Protein AF-A0A7V9N843-F1 (afdb_monomer)

Solvent-accessible surface area (backbone atoms only — not comparable to full-atom values): 6834 Å² total; per-residue (Å²): 133,57,74,66,58,57,50,50,60,38,55,75,67,26,49,68,40,43,59,34,60,61,31,27,76,45,38,25,27,78,82,33,92,84,56,46,19,54,46,40,37,64,69,65,62,48,60,72,52,30,65,67,58,14,47,52,48,18,52,52,48,34,53,46,49,53,54,27,57,78,66,69,56,58,46,75,54,73,76,49,101,78,32,34,36,31,40,42,73,41,72,54,94,88,44,44,27,26,24,36,29,37,40,37,88,58,34,32,34,58,76,36,85,68,78,45,67,68,62,97,68,80,76,130

Nearest PDB structures (foldseek):
  8tnp-assembly1_A  TM=6.721E-01  e=7.353E+00  Homo sapiens
  8u15-assembly2_E  TM=6.060E-01  e=6.495E+00  Homo sapiens
  6ue5-assembly1_B  TM=6.669E-01  e=8.323E+00  Homo sapiens

Radius of gyration: 14.72 Å; Cα contacts (8 Å, |Δi|>4): 210; chains: 1; bounding box: 40×25×43 Å

Sequence (124 aa):
MDDLDTFSEALERARVIADPRKFREYVLVPGHSTGKDRIFLGTLGFRPASAADAWELARLYEAQARERIASEDVQFARPTPFGVLCTIVVTVRGVSLRTAWLLSEDELRLITPFTGFASSTLKG

Structure (mmCIF, N/CA/C/O backbone):
data_AF-A0A7V9N843-F1
#
_entry.id   AF-A0A7V9N843-F1
#
loop_
_atom_site.group_PDB
_atom_site.id
_atom_site.type_symbol
_atom_site.label_atom_id
_atom_site.label_alt_id
_atom_site.label_comp_id
_atom_site.label_asym_id
_atom_site.label_entity_id
_atom_site.label_seq_id
_atom_site.pdbx_PDB_ins_code
_atom_site.Cartn_x
_atom_site.Cartn_y
_atom_site.Cartn_z
_atom_site.occupancy
_atom_site.B_iso_or_equiv
_atom_site.auth_seq_id
_atom_site.auth_comp_id
_atom_site.auth_asym_id
_atom_site.auth_atom_id
_atom_site.pdbx_PDB_model_num
ATOM 1 N N . MET A 1 1 ? 14.403 -0.727 -27.072 1.00 55.62 1 MET A N 1
ATOM 2 C CA . MET A 1 1 ? 13.678 -1.398 -25.983 1.00 55.62 1 MET A CA 1
ATOM 3 C C . MET A 1 1 ? 13.580 -0.344 -24.916 1.00 55.62 1 MET A C 1
ATOM 5 O O . MET A 1 1 ? 14.626 0.071 -24.429 1.00 55.62 1 MET A O 1
ATOM 9 N N . ASP A 1 2 ? 12.394 0.232 -24.750 1.00 71.12 2 ASP A N 1
ATOM 10 C CA . ASP A 1 2 ? 12.216 1.356 -23.837 1.00 71.12 2 ASP A CA 1
ATOM 11 C C . ASP A 1 2 ? 12.371 0.867 -22.394 1.00 71.12 2 ASP A C 1
ATOM 13 O O . ASP A 1 2 ? 12.021 -0.270 -22.065 1.00 71.12 2 ASP A O 1
ATOM 17 N N . ASP A 1 3 ? 12.895 1.730 -21.521 1.00 74.75 3 ASP A N 1
ATOM 18 C CA . ASP A 1 3 ? 13.072 1.419 -20.097 1.00 74.75 3 ASP A CA 1
ATOM 19 C C . ASP A 1 3 ? 11.747 0.947 -19.457 1.00 74.75 3 ASP A C 1
ATOM 21 O O . ASP A 1 3 ? 11.747 0.104 -18.563 1.00 74.75 3 ASP A O 1
ATOM 25 N N . LEU A 1 4 ? 10.604 1.432 -19.963 1.00 74.75 4 LEU A N 1
ATOM 26 C CA . LEU A 1 4 ? 9.260 1.057 -19.511 1.00 74.75 4 LEU A CA 1
ATOM 27 C C . LEU A 1 4 ? 8.879 -0.396 -19.829 1.00 74.75 4 LEU A C 1
ATOM 29 O O . LEU A 1 4 ? 8.280 -1.053 -18.975 1.00 74.75 4 LEU A O 1
ATOM 33 N N . ASP A 1 5 ? 9.249 -0.914 -21.003 1.00 80.44 5 ASP A N 1
ATOM 34 C CA . ASP A 1 5 ? 8.976 -2.311 -21.371 1.00 80.44 5 ASP A CA 1
ATOM 35 C C . ASP A 1 5 ? 9.754 -3.250 -20.442 1.00 80.44 5 ASP A C 1
ATOM 37 O O . ASP A 1 5 ? 9.211 -4.209 -19.896 1.00 80.44 5 ASP A O 1
ATOM 41 N N . THR A 1 6 ? 11.015 -2.898 -20.169 1.00 84.25 6 THR A N 1
ATOM 42 C CA . THR A 1 6 ? 11.896 -3.667 -19.277 1.00 84.25 6 THR A CA 1
ATOM 43 C C . THR A 1 6 ? 11.339 -3.732 -17.852 1.00 84.25 6 THR A C 1
ATOM 45 O O . THR A 1 6 ? 11.366 -4.787 -17.215 1.00 84.25 6 THR A O 1
ATOM 48 N N . PHE A 1 7 ? 10.810 -2.620 -17.328 1.00 85.75 7 PHE A N 1
ATOM 49 C CA . PHE A 1 7 ? 10.213 -2.612 -15.989 1.00 85.75 7 PHE A CA 1
ATOM 50 C C . PHE A 1 7 ? 8.880 -3.350 -15.927 1.00 85.75 7 PHE A C 1
ATOM 52 O O . PHE A 1 7 ? 8.597 -3.966 -14.902 1.00 85.75 7 PHE A O 1
ATOM 59 N N . SER A 1 8 ? 8.090 -3.319 -16.998 1.00 85.44 8 SER A N 1
ATOM 60 C CA . SER A 1 8 ? 6.817 -4.041 -17.067 1.00 85.44 8 SER A CA 1
ATOM 61 C C . SER A 1 8 ? 7.046 -5.554 -17.042 1.00 85.44 8 SER A C 1
ATOM 63 O O . SER A 1 8 ? 6.469 -6.242 -16.202 1.00 85.44 8 SER A O 1
ATOM 65 N N . GLU A 1 9 ? 7.992 -6.065 -17.837 1.00 88.00 9 GLU A N 1
ATOM 66 C CA . GLU A 1 9 ? 8.368 -7.487 -17.810 1.00 88.00 9 GLU A CA 1
ATOM 67 C C . GLU A 1 9 ? 8.925 -7.929 -16.445 1.00 88.00 9 GLU A C 1
ATOM 69 O O . GLU A 1 9 ? 8.612 -9.019 -15.954 1.00 88.00 9 GLU A O 1
ATOM 74 N N . ALA A 1 10 ? 9.754 -7.091 -15.812 1.00 90.31 10 ALA A N 1
ATOM 75 C CA . ALA A 1 10 ? 10.272 -7.367 -14.474 1.00 90.31 10 ALA A CA 1
ATOM 76 C C . ALA A 1 10 ? 9.144 -7.390 -13.427 1.00 90.31 10 ALA A C 1
ATOM 78 O O . ALA A 1 10 ? 9.119 -8.262 -12.558 1.00 90.31 10 ALA A O 1
ATOM 79 N N . LEU A 1 11 ? 8.186 -6.466 -13.531 1.00 92.62 11 LEU A N 1
ATOM 80 C CA . LEU A 1 11 ? 7.048 -6.349 -12.626 1.00 92.62 11 LEU A CA 1
ATOM 81 C C . LEU A 1 11 ? 6.120 -7.569 -12.689 1.00 92.62 11 LEU A C 1
ATOM 83 O O . LEU A 1 11 ? 5.689 -8.051 -11.643 1.00 92.62 11 LEU A O 1
ATOM 87 N N . GLU A 1 12 ? 5.846 -8.096 -13.882 1.00 92.19 12 GLU A N 1
ATOM 88 C CA . GLU A 1 12 ? 5.010 -9.292 -14.072 1.00 92.19 12 GLU A CA 1
ATOM 89 C C . GLU A 1 12 ? 5.586 -10.541 -13.394 1.00 92.19 12 GLU A C 1
ATOM 91 O O . GLU A 1 12 ? 4.847 -11.415 -12.935 1.00 92.19 12 GLU A O 1
ATOM 96 N N . ARG A 1 13 ? 6.916 -10.628 -13.316 1.00 93.69 13 ARG A N 1
ATOM 97 C CA . ARG A 1 13 ? 7.629 -11.754 -12.696 1.00 93.69 13 ARG A CA 1
ATOM 98 C C . ARG A 1 13 ? 7.897 -11.539 -11.211 1.00 93.69 13 ARG A C 1
ATOM 100 O O . ARG A 1 13 ? 8.293 -12.483 -10.526 1.00 93.69 13 ARG A O 1
ATOM 107 N N . ALA A 1 14 ? 7.702 -10.319 -10.720 1.00 96.06 14 ALA A N 1
ATOM 108 C CA . ALA A 1 14 ? 8.102 -9.945 -9.382 1.00 96.06 14 ALA A CA 1
ATOM 109 C C . ALA A 1 14 ? 7.245 -10.624 -8.310 1.00 96.06 14 ALA A C 1
ATOM 111 O O . ALA A 1 14 ? 6.010 -10.660 -8.347 1.00 96.06 14 ALA A O 1
ATOM 112 N N . ARG A 1 15 ? 7.906 -11.085 -7.253 1.00 97.81 15 ARG A N 1
ATOM 113 C CA . ARG A 1 15 ? 7.251 -11.482 -6.018 1.00 97.81 15 ARG A CA 1
ATOM 114 C C . ARG A 1 15 ? 6.697 -10.241 -5.321 1.00 97.81 15 ARG A C 1
ATOM 116 O O . ARG A 1 15 ? 7.439 -9.413 -4.797 1.00 97.81 15 ARG A O 1
ATOM 123 N N . VAL A 1 16 ? 5.372 -10.144 -5.266 1.00 98.25 16 VAL A N 1
ATOM 124 C CA . VAL A 1 16 ? 4.661 -9.072 -4.554 1.00 98.25 16 VAL A CA 1
ATOM 125 C C . VAL A 1 16 ? 4.671 -9.336 -3.048 1.00 98.25 16 VAL A C 1
ATOM 127 O O . VAL A 1 16 ? 4.218 -10.398 -2.613 1.00 98.25 16 VAL A O 1
ATOM 130 N N . ILE A 1 17 ? 5.175 -8.374 -2.268 1.00 98.31 17 ILE A N 1
ATOM 131 C CA . ILE A 1 17 ? 5.371 -8.486 -0.815 1.00 98.31 17 ILE A CA 1
ATOM 132 C C . ILE A 1 17 ? 4.825 -7.244 -0.103 1.00 98.31 17 ILE A C 1
ATOM 134 O O . ILE A 1 17 ? 5.352 -6.137 -0.263 1.00 98.31 17 ILE A O 1
ATOM 138 N N . ALA A 1 18 ? 3.839 -7.435 0.773 1.00 98.25 18 ALA A N 1
ATOM 139 C CA . ALA A 1 18 ? 3.404 -6.423 1.731 1.00 98.25 18 ALA A CA 1
ATOM 140 C C . ALA A 1 18 ? 3.684 -6.904 3.161 1.00 98.25 18 ALA A C 1
ATOM 142 O O . ALA A 1 18 ? 2.990 -7.764 3.690 1.00 98.25 18 ALA A O 1
ATOM 143 N N . ASP A 1 19 ? 4.706 -6.347 3.815 1.00 97.62 19 ASP A N 1
ATOM 144 C CA . ASP A 1 19 ? 5.059 -6.739 5.185 1.00 97.62 19 ASP A CA 1
ATOM 145 C C . ASP A 1 19 ? 3.988 -6.256 6.193 1.00 97.62 19 ASP A C 1
ATOM 147 O O . ASP A 1 19 ? 3.784 -5.043 6.312 1.00 97.62 19 ASP A O 1
ATOM 151 N N . PRO A 1 20 ? 3.341 -7.148 6.975 1.00 97.56 20 PRO A N 1
ATOM 152 C CA . PRO A 1 20 ? 2.369 -6.777 8.009 1.00 97.56 20 PRO A CA 1
ATOM 153 C C . PRO A 1 20 ? 2.876 -5.713 8.995 1.00 97.56 20 PRO A C 1
ATOM 155 O O . PRO A 1 20 ? 2.092 -4.904 9.500 1.00 97.56 20 PRO A O 1
ATOM 158 N N . ARG A 1 21 ? 4.189 -5.648 9.252 1.00 96.06 21 ARG A N 1
ATOM 159 C CA . ARG A 1 21 ? 4.793 -4.617 10.112 1.00 96.06 21 ARG A CA 1
ATOM 160 C C . ARG A 1 21 ? 4.547 -3.209 9.579 1.00 96.06 21 ARG A C 1
ATOM 162 O O . ARG A 1 21 ? 4.290 -2.308 10.371 1.00 96.06 21 ARG A O 1
ATOM 169 N N . LYS A 1 22 ? 4.496 -3.023 8.252 1.00 93.38 22 LYS A N 1
ATOM 170 C CA . LY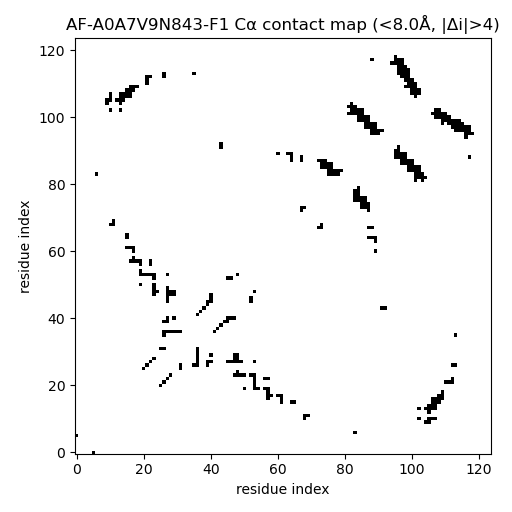S A 1 22 ? 4.135 -1.739 7.624 1.00 93.38 22 LYS A CA 1
ATOM 171 C C . LYS A 1 22 ? 2.731 -1.279 7.992 1.00 93.38 22 LYS A C 1
ATOM 173 O O . LYS A 1 22 ? 2.452 -0.094 7.888 1.00 93.38 22 LYS A O 1
ATOM 178 N N . PHE A 1 23 ? 1.848 -2.173 8.421 1.00 95.56 23 PHE A N 1
ATOM 179 C CA . PHE A 1 23 ? 0.521 -1.794 8.886 1.00 95.56 23 PHE A CA 1
ATOM 180 C C . PHE A 1 23 ? 0.508 -1.606 10.392 1.00 95.56 23 PHE A C 1
ATOM 182 O O . PHE A 1 23 ? 0.165 -0.528 10.874 1.00 95.56 23 PHE A O 1
ATOM 189 N N . ARG A 1 24 ? 0.958 -2.623 11.129 1.00 94.94 24 ARG A N 1
ATOM 190 C CA . ARG A 1 24 ? 0.942 -2.639 12.594 1.00 94.94 24 ARG A CA 1
ATOM 191 C C . ARG A 1 24 ? 1.726 -1.485 13.220 1.00 94.94 24 ARG A C 1
ATOM 193 O O . ARG A 1 24 ? 1.264 -0.910 14.198 1.00 94.94 24 ARG A O 1
ATOM 200 N N . GLU A 1 25 ? 2.893 -1.173 12.664 1.00 91.75 25 GLU A N 1
ATOM 201 C CA . GLU A 1 25 ? 3.864 -0.226 13.232 1.00 91.75 25 GLU A CA 1
ATOM 202 C C . GLU A 1 25 ? 3.812 1.153 12.558 1.00 91.75 25 GLU A C 1
ATOM 204 O O . GLU A 1 25 ? 4.595 2.035 12.896 1.00 91.75 25 GLU A O 1
ATOM 209 N N . TYR A 1 26 ? 2.885 1.362 11.615 1.00 88.50 26 TYR A N 1
ATOM 210 C CA . TYR A 1 26 ? 2.754 2.635 10.904 1.00 88.50 26 TYR A CA 1
ATOM 211 C C . TYR A 1 26 ? 1.303 3.117 10.826 1.00 88.50 26 TYR A C 1
ATOM 213 O O . TYR A 1 26 ? 0.937 4.063 11.518 1.00 88.50 26 TYR A O 1
ATOM 221 N N . VAL A 1 27 ? 0.445 2.477 10.018 1.00 89.44 27 VAL A N 1
ATOM 222 C CA . VAL A 1 27 ? -0.928 2.978 9.807 1.00 89.44 27 VAL A CA 1
ATOM 223 C C . VAL A 1 27 ? -1.918 2.586 10.906 1.00 89.44 27 VAL A C 1
ATOM 225 O O . VAL A 1 27 ? -2.916 3.276 11.085 1.00 89.44 27 VAL A O 1
ATOM 228 N N . LEU A 1 28 ? -1.643 1.521 11.664 1.00 93.44 28 LEU A N 1
ATOM 229 C CA . LEU A 1 28 ? -2.462 1.080 12.800 1.00 93.44 28 LEU A CA 1
ATOM 230 C C . LEU A 1 28 ? -1.943 1.601 14.149 1.00 93.44 28 LEU A C 1
ATOM 232 O O . LEU A 1 28 ? -2.387 1.129 15.196 1.00 93.44 28 LEU A O 1
ATOM 236 N N . VAL A 1 29 ? -1.006 2.553 14.144 1.00 90.62 29 VAL A N 1
ATOM 237 C CA . VAL A 1 29 ? -0.461 3.162 15.363 1.00 90.62 29 VAL A CA 1
ATOM 238 C C . VAL A 1 29 ? -1.320 4.361 15.763 1.00 90.62 29 VAL A C 1
ATOM 240 O O . VAL A 1 29 ? -1.424 5.306 14.980 1.00 90.62 29 VAL A O 1
ATOM 243 N N . PRO A 1 30 ? -1.924 4.371 16.964 1.00 88.19 30 PRO A N 1
ATOM 244 C CA . PRO A 1 30 ? -2.670 5.528 17.452 1.00 88.19 30 PRO A CA 1
ATOM 245 C C . PRO A 1 30 ? -1.798 6.778 17.551 1.00 88.19 30 PRO A C 1
ATOM 247 O O . PRO A 1 30 ? -0.644 6.698 17.968 1.00 88.19 30 PRO A O 1
ATOM 250 N N . GLY A 1 31 ? -2.356 7.940 17.212 1.00 81.75 31 GLY A N 1
ATOM 251 C CA . GLY A 1 31 ? -1.660 9.217 17.347 1.00 81.75 31 GLY A CA 1
ATOM 252 C C . GLY A 1 31 ? -0.483 9.383 16.386 1.00 81.75 31 GLY A C 1
ATOM 253 O O . GLY A 1 31 ? 0.401 10.198 16.649 1.00 81.75 31 GLY A O 1
ATOM 254 N N . HIS A 1 32 ? -0.440 8.618 15.288 1.00 77.38 32 HIS A N 1
ATOM 255 C CA . HIS A 1 32 ? 0.613 8.750 14.285 1.00 77.38 32 HIS A CA 1
ATOM 256 C C . HIS A 1 32 ? 0.696 10.207 13.803 1.00 77.38 32 HIS A C 1
ATOM 258 O O . HIS A 1 32 ? -0.296 10.774 13.345 1.00 77.38 32 HIS A O 1
ATOM 264 N N . SER A 1 33 ? 1.888 10.810 13.857 1.00 73.56 33 SER A N 1
ATOM 265 C CA . SER A 1 33 ? 2.105 12.260 13.677 1.00 73.56 33 SER A CA 1
ATOM 266 C C . SER A 1 33 ? 1.581 12.832 12.355 1.00 73.56 33 SER A C 1
ATOM 268 O O . SER A 1 33 ? 1.277 14.016 12.256 1.00 73.56 33 SER A O 1
ATOM 270 N N . THR A 1 34 ? 1.433 11.987 11.335 1.00 74.75 34 THR A N 1
ATOM 271 C CA . THR A 1 34 ? 0.883 12.358 10.024 1.00 74.75 34 THR A CA 1
ATOM 272 C C . THR A 1 34 ? -0.638 12.155 9.898 1.00 74.75 34 THR A C 1
ATOM 274 O O . THR A 1 34 ? -1.141 12.162 8.779 1.00 74.75 34 THR A O 1
ATOM 277 N N . GLY A 1 35 ? -1.363 11.863 10.986 1.00 76.56 35 GLY A N 1
ATOM 278 C CA . GLY A 1 35 ? -2.828 11.706 11.017 1.00 76.56 35 GLY A CA 1
ATOM 279 C C . GLY A 1 35 ? -3.393 10.479 10.285 1.00 76.56 35 GLY A C 1
ATOM 280 O O . GLY A 1 35 ? -4.590 10.427 10.007 1.00 76.56 35 GLY A O 1
ATOM 281 N N . LYS A 1 36 ? -2.548 9.500 9.929 1.00 78.31 36 LYS A N 1
ATOM 282 C CA . LYS A 1 36 ? -2.957 8.285 9.189 1.00 78.31 36 LYS A CA 1
ATOM 283 C C . LYS A 1 36 ? -3.821 7.346 10.030 1.00 78.31 36 LYS A C 1
ATOM 285 O O . LYS A 1 36 ? -4.645 6.616 9.486 1.00 78.31 36 LYS A O 1
ATOM 290 N N . ASP A 1 37 ? -3.667 7.414 11.342 1.00 80.25 37 ASP A N 1
ATOM 291 C CA . ASP A 1 37 ? -4.488 6.711 12.318 1.00 80.25 37 ASP A CA 1
ATOM 292 C C . ASP A 1 37 ? -5.977 7.071 12.180 1.00 80.25 37 ASP A C 1
ATOM 294 O O . ASP A 1 37 ? -6.831 6.191 12.232 1.00 80.25 37 ASP A O 1
ATOM 298 N N . ARG A 1 38 ? -6.310 8.332 11.873 1.00 86.25 38 ARG A N 1
ATOM 299 C CA . ARG A 1 38 ? -7.697 8.755 11.600 1.00 86.25 38 ARG A CA 1
ATOM 300 C C . ARG A 1 38 ? -8.310 8.044 10.396 1.00 86.25 38 ARG A C 1
ATOM 302 O O . ARG A 1 38 ? -9.516 7.812 10.368 1.00 86.25 38 ARG A O 1
ATOM 309 N N . ILE A 1 39 ? -7.489 7.687 9.413 1.00 89.06 39 ILE A N 1
ATOM 310 C CA . ILE A 1 39 ? -7.945 6.970 8.224 1.00 89.06 39 ILE A CA 1
ATOM 311 C C . ILE A 1 39 ? -8.146 5.503 8.582 1.00 89.06 39 ILE A C 1
ATOM 313 O O . ILE A 1 39 ? -9.263 5.011 8.503 1.00 89.06 39 ILE A O 1
ATOM 317 N N . PHE A 1 40 ? -7.106 4.804 9.031 1.00 93.06 40 PHE A N 1
ATOM 318 C CA . PHE A 1 40 ? -7.189 3.353 9.212 1.00 93.06 40 PHE A CA 1
ATOM 319 C C . PHE A 1 40 ? -7.970 2.944 10.464 1.00 93.06 40 PHE A C 1
ATOM 321 O O . PHE A 1 40 ? -8.782 2.025 10.402 1.00 93.06 40 PHE A O 1
ATOM 328 N N . LEU A 1 41 ? -7.782 3.637 11.586 1.00 92.94 41 LEU A N 1
ATOM 329 C CA . LEU A 1 41 ? -8.501 3.342 12.826 1.00 92.94 41 LEU A CA 1
ATOM 330 C C . LEU A 1 41 ? -9.876 4.016 12.833 1.00 92.94 41 LEU A C 1
ATOM 332 O O . LEU A 1 41 ? -10.878 3.365 13.106 1.00 92.94 41 LEU A O 1
ATOM 336 N N . GLY A 1 42 ? -9.931 5.308 12.499 1.00 87.69 42 GLY A N 1
ATOM 337 C CA . GLY A 1 42 ? -11.163 6.098 12.592 1.00 87.69 42 GLY A CA 1
ATOM 338 C C . GLY A 1 42 ? -12.161 5.854 11.457 1.00 87.69 42 GLY A C 1
ATOM 339 O O . GLY A 1 42 ? -13.337 5.626 11.714 1.00 87.69 42 GLY A O 1
ATOM 340 N N . THR A 1 43 ? -11.704 5.907 10.204 1.00 87.94 43 THR A N 1
ATOM 341 C CA . THR A 1 43 ? -12.588 5.854 9.023 1.00 87.94 43 THR A CA 1
ATOM 342 C C . THR A 1 43 ? -12.803 4.425 8.549 1.00 87.94 43 THR A C 1
ATOM 344 O O . THR A 1 43 ? -13.928 4.002 8.305 1.00 87.94 43 THR A O 1
ATOM 347 N N . LEU A 1 44 ? -11.715 3.668 8.419 1.00 92.88 44 LEU A N 1
ATOM 348 C CA . LEU A 1 44 ? -11.772 2.296 7.946 1.00 92.88 44 LEU A CA 1
ATOM 349 C C . LEU A 1 44 ? -12.177 1.346 9.070 1.00 92.88 44 LEU A C 1
ATOM 351 O O . LEU A 1 44 ? -12.738 0.312 8.754 1.00 92.88 44 LEU A O 1
ATOM 355 N N . GLY A 1 45 ? -11.979 1.678 10.350 1.00 94.12 45 GLY A N 1
ATOM 356 C CA . GLY A 1 45 ? -12.458 0.874 11.483 1.00 94.12 45 GLY A CA 1
ATOM 357 C C . GLY A 1 45 ? -11.581 -0.337 11.813 1.00 94.12 45 GLY A C 1
ATOM 358 O O . GLY A 1 45 ? -12.102 -1.391 12.191 1.00 94.12 45 GLY A O 1
ATOM 359 N N . PHE A 1 46 ? -10.267 -0.239 11.600 1.00 95.94 46 PHE A N 1
ATOM 360 C CA . PHE A 1 46 ? -9.308 -1.241 12.069 1.00 95.94 46 PHE A CA 1
ATOM 361 C C . PHE A 1 46 ? -8.954 -1.038 13.544 1.00 95.94 46 PHE A C 1
ATOM 363 O O . PHE A 1 46 ? -9.111 0.041 14.118 1.00 95.94 46 PHE A O 1
ATOM 370 N N . ARG A 1 47 ? -8.441 -2.097 14.164 1.00 96.06 47 ARG A N 1
ATOM 371 C CA . ARG A 1 47 ? -8.026 -2.109 15.564 1.00 96.06 47 ARG A CA 1
ATOM 372 C C . ARG A 1 47 ? -6.591 -1.584 15.718 1.00 96.06 47 ARG A C 1
ATOM 374 O O . ARG A 1 47 ? -5.705 -2.008 14.968 1.00 96.06 47 ARG A O 1
ATOM 381 N N . PRO A 1 48 ? -6.326 -0.736 16.729 1.00 95.62 48 PRO A N 1
ATOM 382 C CA . PRO A 1 48 ? -4.981 -0.281 17.069 1.00 95.62 48 PRO A CA 1
ATOM 383 C C . PRO A 1 48 ? -3.981 -1.429 17.212 1.00 95.62 48 PRO A C 1
ATOM 385 O O . PRO A 1 48 ? -4.241 -2.383 17.943 1.00 95.62 48 PRO A O 1
ATOM 388 N N . ALA A 1 49 ? -2.838 -1.331 16.529 1.00 93.69 49 ALA A N 1
ATOM 389 C CA . ALA A 1 49 ? -1.716 -2.274 16.589 1.00 93.69 49 ALA A CA 1
ATOM 390 C C . ALA A 1 49 ? -2.092 -3.771 16.445 1.00 93.69 49 ALA A C 1
ATOM 392 O O . ALA A 1 49 ? -1.332 -4.649 16.874 1.00 93.69 49 ALA A O 1
ATOM 393 N N . SER A 1 50 ? -3.242 -4.079 15.832 1.00 97.19 50 SER A N 1
ATOM 394 C CA . SER A 1 50 ? -3.743 -5.446 15.677 1.00 97.19 50 SER A CA 1
ATOM 395 C C . SER A 1 50 ? -2.907 -6.219 14.665 1.00 97.19 50 SER A C 1
ATOM 397 O O . SER A 1 50 ? -2.837 -5.869 13.488 1.00 97.19 50 SER A O 1
ATOM 399 N N . ALA A 1 51 ? -2.297 -7.316 15.117 1.00 97.38 51 ALA A N 1
ATOM 400 C CA . ALA A 1 51 ? -1.557 -8.215 14.237 1.00 97.38 51 ALA A CA 1
ATOM 401 C C . ALA A 1 51 ? -2.475 -8.888 13.204 1.00 97.38 51 ALA A C 1
ATOM 403 O O . ALA A 1 51 ? -2.072 -9.064 12.059 1.00 97.38 51 ALA A O 1
ATOM 404 N N . ALA A 1 52 ? -3.708 -9.235 13.587 1.00 98.06 52 ALA A N 1
ATOM 405 C CA . ALA A 1 52 ? -4.668 -9.855 12.677 1.00 98.06 52 ALA A CA 1
ATOM 406 C C . ALA A 1 52 ? -5.053 -8.900 11.535 1.00 98.06 52 ALA A C 1
ATOM 408 O O . ALA A 1 52 ? -4.975 -9.282 10.372 1.00 98.06 52 ALA A O 1
ATOM 409 N N . ASP A 1 53 ? -5.369 -7.645 11.862 1.00 97.94 53 ASP A N 1
ATOM 410 C CA . ASP A 1 53 ? -5.749 -6.619 10.880 1.00 97.94 53 ASP A CA 1
ATOM 411 C C . ASP A 1 53 ? -4.559 -6.266 9.977 1.00 97.94 53 ASP A C 1
ATOM 413 O O . ASP A 1 53 ? -4.717 -6.043 8.781 1.00 97.94 53 ASP A O 1
ATOM 417 N N . ALA A 1 54 ? -3.343 -6.259 10.530 1.00 98.12 54 ALA A N 1
ATOM 418 C CA . ALA A 1 54 ? -2.124 -6.052 9.758 1.00 98.12 54 ALA A CA 1
ATOM 419 C C . ALA A 1 54 ? -1.881 -7.164 8.725 1.00 98.12 54 ALA A C 1
ATOM 421 O O . ALA A 1 54 ? -1.498 -6.880 7.591 1.00 98.12 54 ALA A O 1
ATOM 422 N N . TRP A 1 55 ? -2.122 -8.424 9.098 1.00 98.44 55 TRP A N 1
ATOM 423 C CA . TRP A 1 55 ? -2.044 -9.556 8.173 1.00 98.44 55 TRP A CA 1
ATOM 424 C C . TRP A 1 55 ? -3.155 -9.532 7.123 1.00 98.44 55 TRP A C 1
ATOM 426 O O . TRP A 1 55 ? -2.900 -9.851 5.962 1.00 98.44 55 TRP A O 1
ATOM 436 N N . GLU A 1 56 ? -4.370 -9.151 7.512 1.00 98.19 56 GLU A N 1
ATOM 437 C CA . GLU A 1 56 ? -5.495 -8.964 6.592 1.00 98.19 56 GLU A CA 1
ATOM 438 C C . GLU A 1 56 ? -5.164 -7.901 5.535 1.00 98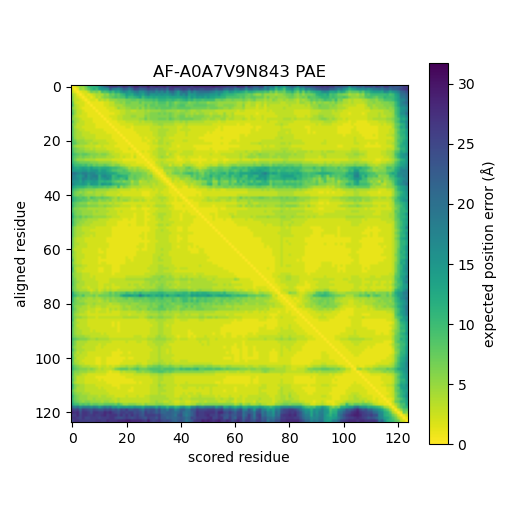.19 56 GLU A C 1
ATOM 440 O O . GLU A 1 5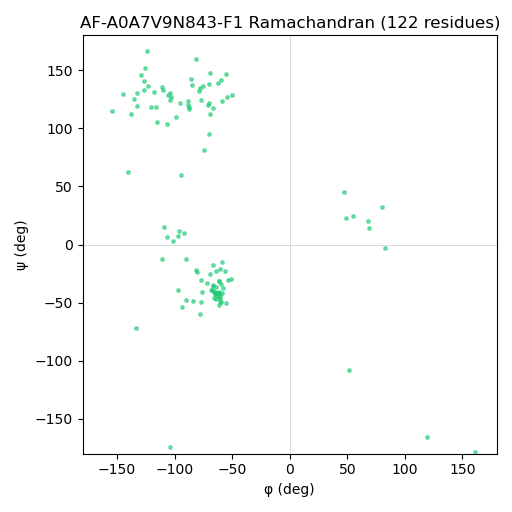6 ? -5.271 -8.166 4.338 1.00 98.19 56 GLU A O 1
ATOM 445 N N . LEU A 1 57 ? -4.675 -6.736 5.970 1.00 98.19 57 LEU A N 1
ATOM 446 C CA . LEU A 1 57 ? -4.261 -5.649 5.087 1.00 98.19 57 LEU A CA 1
ATOM 447 C C . LEU A 1 57 ? -3.116 -6.059 4.161 1.00 98.19 57 LEU A C 1
ATOM 449 O O . LEU A 1 57 ? -3.194 -5.800 2.964 1.00 98.19 57 LEU A O 1
ATOM 453 N N . ALA A 1 58 ? -2.090 -6.737 4.677 1.00 98.56 58 ALA A N 1
ATOM 454 C CA . ALA A 1 58 ? -0.993 -7.242 3.856 1.00 98.56 58 ALA A CA 1
ATOM 455 C C . ALA A 1 58 ? -1.500 -8.136 2.715 1.00 98.56 58 ALA A C 1
ATOM 457 O O . ALA A 1 58 ? -1.199 -7.883 1.550 1.00 98.56 58 ALA A O 1
ATOM 458 N N . ARG A 1 59 ? -2.343 -9.127 3.028 1.00 98.62 59 ARG A N 1
ATOM 459 C CA . ARG A 1 59 ? -2.910 -10.039 2.021 1.00 98.62 59 ARG A CA 1
ATOM 460 C C . ARG A 1 59 ? -3.787 -9.310 1.008 1.00 98.62 59 ARG A C 1
ATOM 462 O O . ARG A 1 59 ? -3.690 -9.594 -0.182 1.00 98.62 59 ARG A O 1
ATOM 469 N N . LEU A 1 60 ? -4.612 -8.368 1.469 1.00 98.50 60 LEU A N 1
ATOM 470 C CA . LEU A 1 60 ? -5.460 -7.545 0.607 1.00 98.50 60 LEU A CA 1
ATOM 471 C C . LEU A 1 60 ? -4.625 -6.723 -0.382 1.00 98.50 60 LEU A C 1
ATOM 473 O O . LEU A 1 60 ? -4.925 -6.700 -1.574 1.00 98.50 60 LEU A O 1
ATOM 477 N N . TYR A 1 61 ? -3.576 -6.067 0.114 1.00 98.56 61 TYR A N 1
ATOM 478 C CA . TYR A 1 61 ? -2.686 -5.240 -0.695 1.00 98.56 61 TYR A CA 1
ATOM 479 C C . TYR A 1 61 ? -1.938 -6.080 -1.725 1.00 98.56 61 TYR A C 1
ATOM 481 O O . TYR A 1 61 ? -1.865 -5.685 -2.882 1.00 98.56 61 TYR A O 1
ATOM 489 N N . GLU A 1 62 ? -1.412 -7.243 -1.336 1.00 98.62 62 GLU A N 1
ATOM 490 C CA . GLU A 1 62 ? -0.738 -8.135 -2.279 1.00 98.62 62 GLU A CA 1
ATOM 491 C C . GLU A 1 62 ? -1.686 -8.684 -3.350 1.00 98.62 62 GLU A C 1
ATOM 493 O O . GLU A 1 62 ? -1.301 -8.760 -4.514 1.00 98.62 62 GLU A O 1
ATOM 498 N N . ALA A 1 63 ? -2.908 -9.079 -2.978 1.00 98.50 63 ALA A N 1
ATOM 499 C CA . ALA A 1 63 ? -3.896 -9.585 -3.928 1.00 98.50 63 ALA A CA 1
ATOM 500 C C . ALA A 1 63 ? -4.249 -8.519 -4.975 1.00 98.50 63 ALA A C 1
ATOM 502 O O . ALA A 1 63 ? -4.089 -8.760 -6.169 1.00 98.50 63 ALA A O 1
ATOM 503 N N . GLN A 1 64 ? -4.613 -7.314 -4.529 1.00 98.50 64 GLN A N 1
ATOM 504 C CA . GLN A 1 64 ? -4.950 -6.225 -5.445 1.00 98.50 64 GLN A CA 1
ATOM 505 C C . GLN A 1 64 ? -3.742 -5.741 -6.249 1.00 98.50 64 GLN A C 1
ATOM 507 O O . GLN A 1 64 ? -3.895 -5.401 -7.413 1.00 98.50 64 GLN A O 1
ATOM 512 N N . ALA A 1 65 ? -2.529 -5.736 -5.687 1.00 98.12 65 ALA A N 1
ATOM 513 C CA . ALA A 1 65 ? -1.336 -5.397 -6.459 1.00 98.12 65 ALA A CA 1
ATOM 514 C C . ALA A 1 65 ? -1.104 -6.387 -7.610 1.00 98.12 65 ALA A C 1
ATOM 516 O O . ALA A 1 65 ? -0.839 -5.947 -8.722 1.00 98.12 65 ALA A O 1
ATOM 517 N N . ARG A 1 66 ? -1.282 -7.698 -7.389 1.00 97.88 66 ARG A N 1
ATOM 518 C CA . ARG A 1 66 ? -1.195 -8.701 -8.468 1.00 97.88 66 ARG A CA 1
ATOM 519 C C . ARG A 1 66 ? -2.253 -8.475 -9.548 1.00 97.88 66 ARG A C 1
ATOM 521 O O . ARG A 1 66 ? -1.926 -8.537 -10.727 1.00 97.88 66 ARG A O 1
ATOM 528 N N . GLU A 1 67 ? -3.490 -8.174 -9.155 1.00 97.50 67 GLU A N 1
ATOM 529 C CA . GLU A 1 67 ? -4.569 -7.847 -10.099 1.00 97.50 67 GLU A CA 1
ATOM 530 C C . GLU A 1 67 ? -4.228 -6.614 -10.946 1.00 97.50 67 GLU A C 1
ATOM 532 O O . GLU A 1 67 ? -4.392 -6.641 -12.162 1.00 97.50 67 GLU A O 1
ATOM 537 N N . ARG A 1 68 ? -3.701 -5.556 -10.318 1.00 96.50 68 ARG A N 1
ATOM 538 C CA . ARG A 1 68 ? -3.325 -4.305 -10.993 1.00 96.50 68 ARG A CA 1
ATOM 539 C C . ARG A 1 68 ? -2.164 -4.486 -11.961 1.00 96.50 68 ARG A C 1
ATOM 541 O O . ARG A 1 68 ? -2.212 -3.928 -13.051 1.00 96.50 68 ARG A O 1
ATOM 548 N N . ILE A 1 69 ? -1.167 -5.286 -11.585 1.00 95.31 69 ILE A N 1
ATOM 549 C CA . ILE A 1 69 ? -0.052 -5.664 -12.465 1.00 95.31 69 ILE A CA 1
ATOM 550 C C . ILE A 1 69 ? -0.584 -6.403 -13.695 1.00 95.31 69 ILE A C 1
ATOM 552 O O . ILE A 1 69 ? -0.275 -6.010 -14.812 1.00 95.31 69 ILE A O 1
ATOM 556 N N . ALA A 1 70 ? -1.442 -7.409 -13.500 1.00 95.12 70 ALA A N 1
ATOM 557 C CA . ALA A 1 70 ? -2.016 -8.188 -14.598 1.00 95.12 70 ALA A CA 1
ATOM 558 C C . ALA A 1 70 ? -2.921 -7.364 -15.535 1.00 95.12 70 ALA A C 1
ATOM 560 O O . ALA A 1 70 ? -3.143 -7.762 -16.674 1.00 95.12 70 ALA A O 1
ATOM 561 N N . SER A 1 71 ? -3.464 -6.241 -15.058 1.00 94.12 71 SER A N 1
ATOM 562 C CA . SER A 1 71 ? -4.254 -5.302 -15.862 1.00 94.12 71 SER A CA 1
ATOM 563 C C . SER A 1 71 ? -3.456 -4.109 -16.396 1.00 94.12 71 SER A C 1
ATOM 565 O O . SER A 1 71 ? -4.076 -3.163 -16.874 1.00 94.12 71 SER A O 1
ATOM 567 N N . GLU A 1 72 ? -2.128 -4.098 -16.234 1.00 92.94 72 GLU A N 1
ATOM 568 C CA . GLU A 1 72 ? -1.251 -2.968 -16.591 1.00 92.94 72 GLU A CA 1
ATOM 569 C C . GLU A 1 72 ? -1.665 -1.626 -15.927 1.00 92.94 72 GLU A C 1
ATOM 571 O O . GLU A 1 72 ? -1.334 -0.538 -16.393 1.00 92.94 72 GLU A O 1
ATOM 576 N N . ASP A 1 73 ? -2.369 -1.680 -14.789 1.00 92.81 73 ASP A N 1
ATOM 577 C CA . ASP A 1 73 ? -2.858 -0.517 -14.028 1.00 92.81 73 ASP A CA 1
ATOM 578 C C . ASP A 1 73 ? -1.864 -0.149 -12.918 1.00 92.81 73 ASP A C 1
ATOM 580 O O . ASP A 1 73 ? -2.153 -0.203 -11.716 1.00 92.81 73 ASP A O 1
ATOM 584 N N . VAL A 1 74 ? -0.636 0.167 -13.336 1.00 93.19 74 VAL A N 1
ATOM 585 C CA . VAL A 1 74 ? 0.474 0.533 -12.452 1.00 93.19 74 VAL A CA 1
ATOM 586 C C . VAL A 1 74 ? 1.152 1.791 -12.973 1.00 93.19 74 VAL A C 1
ATOM 588 O O . VAL A 1 74 ? 1.513 1.899 -14.140 1.00 93.19 74 VAL A O 1
ATOM 591 N N . GLN A 1 75 ? 1.350 2.767 -12.087 1.00 93.19 75 GLN A N 1
ATOM 592 C CA . GLN A 1 75 ? 2.010 4.019 -12.444 1.00 93.19 75 GLN A CA 1
ATOM 593 C C . GLN A 1 75 ? 3.475 3.974 -12.025 1.00 93.19 75 GLN A C 1
ATOM 595 O O . GLN A 1 75 ? 3.787 4.049 -10.833 1.00 93.19 75 GLN A O 1
ATOM 600 N N . PHE A 1 76 ? 4.378 3.891 -12.996 1.00 90.94 76 PHE A N 1
ATOM 601 C CA . PHE A 1 76 ? 5.811 3.989 -12.745 1.00 90.94 76 PHE A CA 1
ATOM 602 C C . PHE A 1 76 ? 6.227 5.439 -12.475 1.00 90.94 76 PHE A C 1
ATOM 604 O O . PHE A 1 76 ? 5.809 6.378 -13.153 1.00 90.94 76 PHE A O 1
ATOM 611 N N . ALA A 1 77 ? 7.068 5.618 -11.464 1.00 87.50 77 ALA A N 1
ATOM 612 C CA . ALA A 1 77 ? 7.776 6.856 -11.187 1.00 87.50 77 ALA A CA 1
ATOM 613 C C . ALA A 1 77 ? 9.246 6.730 -11.624 1.00 87.50 77 ALA A C 1
ATOM 615 O O . ALA A 1 77 ? 9.661 5.743 -12.229 1.00 87.50 77 ALA A O 1
ATOM 616 N N . ARG A 1 78 ? 10.055 7.754 -11.327 1.00 81.06 78 ARG A N 1
ATOM 617 C CA . ARG A 1 78 ? 11.465 7.785 -11.735 1.00 81.06 78 ARG A CA 1
ATOM 618 C C . ARG A 1 78 ? 12.257 6.621 -11.104 1.00 81.06 78 ARG A C 1
ATOM 620 O O . ARG A 1 78 ? 12.101 6.386 -9.902 1.00 81.06 78 ARG A O 1
ATOM 627 N N . PRO A 1 79 ? 13.158 5.965 -11.861 1.00 89.50 79 PRO A N 1
ATOM 628 C CA . PRO A 1 79 ? 14.125 5.031 -11.298 1.00 89.50 79 PRO A CA 1
ATOM 629 C C . PRO A 1 79 ? 14.968 5.669 -10.190 1.00 89.50 79 PRO A C 1
ATOM 631 O O . PRO A 1 79 ? 15.307 6.855 -10.234 1.00 89.50 79 PRO A O 1
ATOM 634 N N . THR A 1 80 ? 15.329 4.861 -9.203 1.00 88.56 80 THR A N 1
ATOM 635 C CA . THR A 1 80 ? 16.194 5.225 -8.078 1.00 88.56 80 THR A CA 1
ATOM 636 C C . THR A 1 80 ? 17.387 4.266 -8.019 1.00 88.56 80 THR A C 1
ATOM 638 O O . THR A 1 80 ? 17.332 3.196 -8.627 1.00 88.56 80 THR A O 1
ATOM 641 N N . PRO A 1 81 ? 18.443 4.570 -7.241 1.00 90.00 81 PRO A N 1
ATOM 642 C CA . PRO A 1 81 ? 19.537 3.622 -7.010 1.00 90.00 81 PRO A CA 1
ATOM 643 C C . PRO A 1 81 ? 19.105 2.286 -6.383 1.00 90.00 81 PRO A C 1
ATOM 645 O O . PRO A 1 81 ? 19.884 1.343 -6.382 1.00 90.00 81 PRO A O 1
ATOM 648 N N 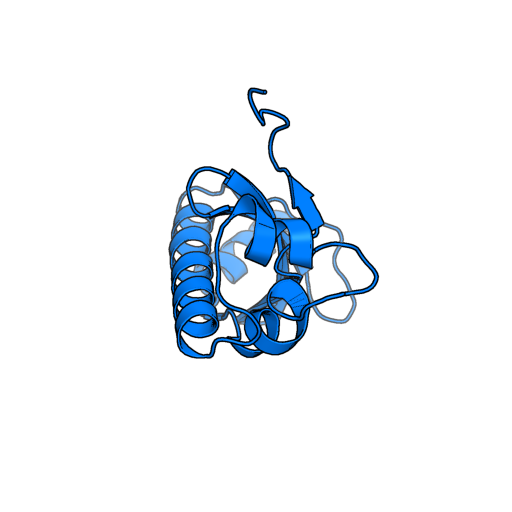. PHE A 1 82 ? 17.887 2.209 -5.836 1.00 89.75 82 PHE A N 1
ATOM 649 C CA . PHE A 1 82 ? 17.351 1.034 -5.148 1.00 89.75 82 PHE A CA 1
ATOM 650 C C . PHE A 1 82 ? 16.287 0.286 -5.966 1.00 89.75 82 PHE A C 1
ATOM 652 O O . PHE A 1 82 ? 15.634 -0.602 -5.429 1.00 89.75 82 PHE A O 1
ATOM 659 N N . GLY A 1 83 ? 16.059 0.676 -7.224 1.00 92.94 83 GLY A N 1
ATOM 660 C CA . GLY A 1 83 ? 14.995 0.136 -8.072 1.00 92.94 83 GLY A CA 1
ATOM 661 C C . GLY A 1 83 ? 13.990 1.197 -8.517 1.00 92.94 83 GLY A C 1
ATOM 662 O O . GLY A 1 83 ? 14.240 2.402 -8.407 1.00 92.94 83 GLY A O 1
ATOM 663 N N . VAL A 1 84 ? 12.841 0.762 -9.028 1.00 94.19 84 VAL A N 1
ATOM 664 C CA . VAL A 1 84 ? 11.816 1.643 -9.605 1.00 94.19 84 VAL A CA 1
ATOM 665 C C . VAL A 1 84 ? 10.631 1.781 -8.666 1.00 94.19 84 VAL A C 1
ATOM 667 O O . VAL A 1 84 ? 10.054 0.802 -8.195 1.00 94.19 84 VAL A O 1
ATOM 670 N N . LEU A 1 85 ? 10.254 3.026 -8.387 1.00 95.12 85 LEU A N 1
ATOM 671 C CA . LEU A 1 85 ? 9.067 3.315 -7.599 1.00 95.12 85 LEU A CA 1
ATOM 672 C C . LEU A 1 85 ? 7.813 3.158 -8.454 1.00 95.12 85 LEU A C 1
ATOM 674 O O . LEU A 1 85 ? 7.743 3.679 -9.563 1.00 95.12 85 LEU A O 1
ATOM 678 N N . CYS A 1 86 ? 6.806 2.493 -7.902 1.00 94.50 86 CYS A N 1
ATOM 679 C CA . CYS A 1 86 ? 5.517 2.271 -8.539 1.00 94.50 86 CYS A CA 1
ATOM 680 C C . CYS A 1 86 ? 4.398 2.741 -7.607 1.00 94.50 86 CYS A C 1
ATOM 682 O O . CYS A 1 86 ? 4.457 2.534 -6.390 1.00 94.50 86 CYS A O 1
ATOM 684 N N . THR A 1 87 ? 3.363 3.357 -8.169 1.00 96.44 87 THR A N 1
ATOM 685 C CA . THR A 1 87 ? 2.117 3.650 -7.459 1.00 96.44 87 THR A CA 1
ATOM 686 C C . THR A 1 87 ? 1.051 2.659 -7.889 1.00 96.44 87 THR A C 1
ATOM 688 O O . THR A 1 87 ? 0.781 2.507 -9.078 1.00 96.44 87 THR A O 1
ATOM 691 N N . ILE A 1 88 ? 0.433 2.016 -6.900 1.00 96.81 88 ILE A N 1
ATOM 692 C CA . ILE A 1 88 ? -0.691 1.096 -7.090 1.00 96.81 88 ILE A CA 1
ATOM 693 C C . ILE A 1 88 ? -1.865 1.606 -6.260 1.00 96.81 88 ILE A C 1
ATOM 695 O O . ILE A 1 88 ? -1.696 2.018 -5.105 1.00 96.81 88 ILE A O 1
ATOM 699 N N . VAL A 1 89 ? -3.060 1.596 -6.845 1.00 97.38 89 VAL A N 1
ATOM 700 C CA . VAL A 1 89 ? -4.294 1.918 -6.126 1.00 97.38 89 VAL A CA 1
ATOM 701 C C . VAL A 1 89 ? -4.860 0.655 -5.490 1.00 97.38 89 VAL A C 1
ATOM 703 O O . VAL A 1 89 ? -5.143 -0.321 -6.182 1.00 97.38 89 VAL A O 1
ATOM 706 N N . VAL A 1 90 ? -5.057 0.700 -4.172 1.00 97.00 90 VAL A N 1
ATOM 707 C CA . VAL A 1 90 ? -5.677 -0.377 -3.390 1.00 97.00 90 VAL A CA 1
ATOM 708 C C . VAL A 1 90 ? -6.959 0.141 -2.752 1.00 97.00 90 VAL A C 1
ATOM 710 O O . VAL A 1 90 ? -6.964 1.197 -2.119 1.00 97.00 90 VAL A O 1
ATOM 713 N N . THR A 1 91 ? -8.049 -0.603 -2.889 1.00 96.62 91 THR A N 1
ATOM 714 C CA . THR A 1 91 ? -9.330 -0.299 -2.254 1.00 96.62 91 THR A CA 1
ATOM 715 C C . THR A 1 91 ? -9.462 -1.059 -0.940 1.00 96.62 91 THR A C 1
ATOM 717 O O . THR A 1 91 ? -9.445 -2.288 -0.908 1.00 96.62 91 THR A O 1
ATOM 720 N N . VAL A 1 92 ? -9.646 -0.330 0.157 1.00 95.88 92 VAL A N 1
ATOM 721 C CA . VAL A 1 92 ? -9.831 -0.887 1.500 1.00 95.88 92 VAL A CA 1
ATOM 722 C C . VAL A 1 92 ? -11.179 -0.428 2.027 1.00 95.88 92 VAL A C 1
ATOM 724 O O . VAL A 1 92 ? -11.409 0.771 2.155 1.00 95.88 92 VAL A O 1
ATOM 727 N N . ARG A 1 93 ? -12.083 -1.376 2.310 1.00 94.62 93 ARG A N 1
ATOM 728 C CA . ARG A 1 93 ? -13.442 -1.094 2.818 1.00 94.62 93 ARG A CA 1
ATOM 729 C C . ARG A 1 93 ? -14.154 0.017 2.017 1.00 94.62 93 ARG A C 1
ATOM 731 O O . ARG A 1 93 ? -14.732 0.936 2.583 1.00 94.62 93 ARG A O 1
ATOM 738 N N . GLY A 1 94 ? -14.066 -0.056 0.685 1.00 91.69 94 GLY A N 1
ATOM 739 C CA . GLY A 1 94 ? -14.692 0.900 -0.240 1.00 91.69 94 GLY A CA 1
ATOM 740 C C . GLY A 1 94 ? -13.913 2.199 -0.486 1.00 91.69 94 GLY A C 1
ATOM 741 O O . GLY A 1 94 ? -14.331 2.998 -1.317 1.00 91.69 94 GLY A O 1
ATOM 742 N N . VAL A 1 95 ? -12.773 2.411 0.178 1.00 92.31 95 VAL A N 1
ATOM 743 C CA . VAL A 1 95 ? -11.949 3.617 0.016 1.00 92.31 95 VAL A CA 1
ATOM 744 C C . VAL A 1 95 ? -10.712 3.312 -0.822 1.00 92.31 95 VAL A C 1
ATOM 746 O O . VAL A 1 95 ? -9.920 2.442 -0.468 1.00 92.31 95 VAL A O 1
ATOM 749 N N . SER A 1 96 ? -10.518 4.050 -1.915 1.00 94.81 96 SER A N 1
ATOM 750 C CA . SER A 1 96 ? -9.374 3.874 -2.819 1.00 94.81 96 SER A CA 1
ATOM 751 C C . SER A 1 96 ? -8.161 4.691 -2.372 1.00 94.81 96 SER A C 1
ATOM 753 O O . SER A 1 96 ? -8.191 5.925 -2.328 1.00 94.81 96 SER A O 1
ATOM 755 N N . LEU A 1 97 ? -7.073 3.993 -2.064 1.00 95.19 97 LEU A N 1
ATOM 756 C CA . LEU A 1 97 ? -5.839 4.525 -1.497 1.00 95.19 97 LEU A CA 1
ATOM 757 C C . LEU A 1 97 ? -4.708 4.443 -2.523 1.00 95.19 97 LEU A C 1
ATOM 759 O O . LEU A 1 97 ? -4.515 3.410 -3.159 1.00 95.19 97 LEU A O 1
ATOM 763 N N . ARG A 1 98 ? -3.921 5.512 -2.650 1.00 96.25 98 ARG A N 1
ATOM 764 C CA . ARG A 1 98 ? -2.626 5.475 -3.336 1.00 96.25 98 ARG A CA 1
ATOM 765 C C . ARG A 1 98 ? -1.592 4.862 -2.403 1.00 96.25 98 ARG A C 1
ATOM 767 O O . ARG A 1 98 ? -1.477 5.252 -1.236 1.00 96.25 98 ARG A O 1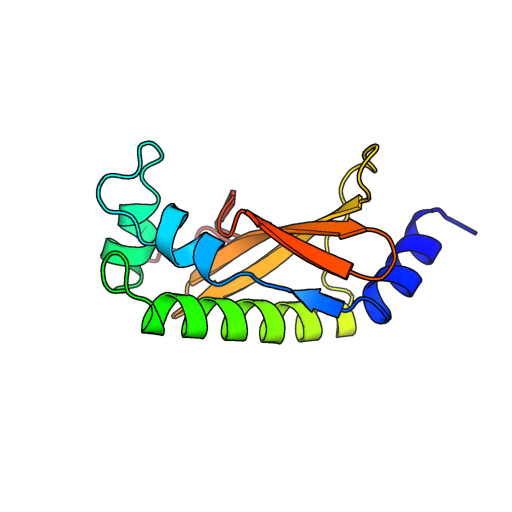
ATOM 774 N N . THR A 1 99 ? -0.838 3.913 -2.936 1.00 96.75 99 THR A N 1
ATOM 775 C CA . THR A 1 99 ? 0.181 3.152 -2.213 1.00 96.75 99 THR A CA 1
ATOM 776 C C . THR A 1 99 ? 1.481 3.195 -3.004 1.00 96.75 99 THR A C 1
ATOM 778 O O . THR A 1 99 ? 1.442 3.250 -4.232 1.00 96.75 99 THR A O 1
ATOM 781 N N . ALA A 1 100 ? 2.622 3.206 -2.317 1.00 95.94 100 ALA A N 1
ATOM 782 C CA . ALA A 1 100 ? 3.927 3.234 -2.971 1.00 95.94 100 ALA A CA 1
ATOM 783 C C . ALA A 1 100 ? 4.650 1.901 -2.784 1.00 95.94 100 ALA A C 1
ATOM 785 O O . ALA A 1 100 ? 4.754 1.396 -1.658 1.00 95.94 100 ALA A O 1
ATOM 786 N N . TRP A 1 101 ? 5.183 1.389 -3.888 1.00 97.69 101 TRP A N 1
ATOM 787 C CA . TRP A 1 101 ? 5.910 0.131 -3.995 1.00 97.69 101 TRP A CA 1
ATOM 788 C C . TRP A 1 101 ? 7.274 0.371 -4.636 1.00 97.69 101 TRP A C 1
ATOM 790 O O . TRP A 1 101 ? 7.441 1.311 -5.411 1.00 97.69 101 TRP A O 1
ATOM 800 N N . LEU A 1 102 ? 8.246 -0.466 -4.297 1.00 97.12 102 LEU A N 1
ATOM 801 C CA . LEU A 1 102 ? 9.570 -0.473 -4.906 1.00 97.12 102 LEU A CA 1
ATOM 802 C C . LEU A 1 102 ? 9.759 -1.805 -5.624 1.00 97.12 102 LEU A C 1
ATOM 804 O O . LEU A 1 102 ? 9.717 -2.851 -4.975 1.00 97.12 102 LEU A O 1
ATOM 808 N N . LEU A 1 103 ? 9.942 -1.744 -6.940 1.00 96.50 103 LEU A N 1
ATOM 809 C CA . LEU A 1 103 ? 10.368 -2.866 -7.763 1.00 96.50 103 LEU A CA 1
ATOM 810 C C . LEU A 1 103 ? 11.896 -2.902 -7.764 1.00 96.50 103 LEU A C 1
ATOM 812 O O . LEU A 1 103 ? 12.533 -1.961 -8.241 1.00 96.50 103 LEU A O 1
ATOM 816 N N . SER A 1 104 ? 12.474 -3.965 -7.223 1.00 93.81 104 SER A N 1
ATOM 817 C CA . SER A 1 104 ? 13.915 -4.213 -7.220 1.00 93.81 104 SER A CA 1
ATOM 818 C C . SER A 1 104 ? 14.153 -5.665 -7.590 1.00 93.81 104 SER A C 1
ATOM 820 O O . SER A 1 104 ? 13.627 -6.543 -6.915 1.00 93.81 104 SER A O 1
ATOM 822 N N . GLU A 1 105 ? 14.965 -5.901 -8.620 1.00 88.31 105 GLU A N 1
ATOM 823 C CA . GLU A 1 105 ? 15.263 -7.243 -9.134 1.00 88.31 105 GLU A CA 1
ATOM 824 C C . GLU A 1 105 ? 13.975 -8.039 -9.414 1.00 88.31 105 GLU A C 1
ATOM 826 O O . GLU A 1 105 ? 13.251 -7.717 -10.354 1.00 88.31 105 GLU A O 1
ATOM 831 N N . ASP A 1 106 ? 13.675 -9.040 -8.591 1.00 91.56 106 ASP A N 1
ATOM 832 C CA . ASP A 1 106 ? 12.526 -9.936 -8.680 1.00 91.56 106 ASP A CA 1
ATOM 833 C C . ASP A 1 106 ? 11.480 -9.694 -7.576 1.00 91.56 106 ASP A C 1
ATOM 835 O O . ASP A 1 106 ? 10.598 -10.525 -7.362 1.00 91.56 106 ASP A O 1
ATOM 839 N N . GLU A 1 107 ? 11.531 -8.566 -6.865 1.00 97.00 107 GLU A N 1
ATOM 840 C CA . GLU A 1 107 ? 10.615 -8.261 -5.766 1.00 97.00 107 GLU A CA 1
ATOM 841 C C . GLU A 1 107 ? 9.926 -6.905 -5.927 1.00 97.00 107 GLU A C 1
ATOM 843 O O . GLU A 1 107 ? 10.558 -5.866 -6.124 1.00 97.00 107 GLU A O 1
ATOM 848 N N . LEU A 1 108 ? 8.605 -6.899 -5.727 1.00 97.88 108 LEU A N 1
ATOM 849 C CA . LEU A 1 108 ? 7.806 -5.687 -5.586 1.00 97.88 108 LEU A CA 1
ATOM 850 C C . LEU A 1 108 ? 7.391 -5.532 -4.122 1.00 97.88 108 LEU A C 1
ATOM 852 O O . LEU A 1 108 ? 6.478 -6.206 -3.636 1.00 97.88 108 LEU A O 1
ATOM 856 N N . ARG A 1 109 ? 8.056 -4.627 -3.403 1.00 98.19 109 A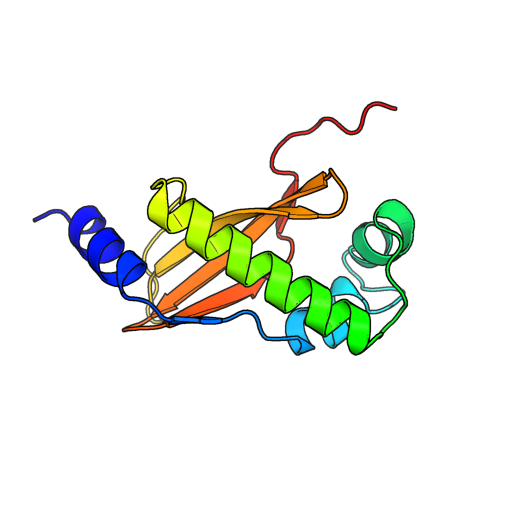RG A N 1
ATOM 857 C CA . ARG A 1 109 ? 7.872 -4.444 -1.957 1.00 98.19 109 ARG A CA 1
ATOM 858 C C . ARG A 1 109 ? 7.049 -3.202 -1.645 1.00 98.19 109 ARG A C 1
ATOM 860 O O . ARG A 1 109 ? 7.378 -2.104 -2.093 1.00 98.19 109 ARG A O 1
ATOM 867 N N . LEU A 1 110 ? 6.026 -3.344 -0.803 1.00 98.00 110 LEU A N 1
ATOM 868 C CA . LEU A 1 110 ? 5.273 -2.204 -0.281 1.00 98.00 110 LEU A CA 1
ATOM 869 C C . LEU A 1 110 ? 6.173 -1.358 0.629 1.00 98.00 110 LEU A C 1
ATOM 871 O O . LEU A 1 110 ? 6.605 -1.804 1.697 1.00 98.00 110 LEU A O 1
ATOM 875 N N . ILE A 1 111 ? 6.411 -0.104 0.248 1.00 95.75 111 ILE A N 1
ATOM 876 C CA . ILE A 1 111 ? 7.222 0.820 1.049 1.00 95.75 111 ILE A CA 1
ATOM 877 C C . ILE A 1 111 ? 6.356 1.731 1.918 1.00 95.75 111 ILE A C 1
ATOM 879 O O . ILE A 1 111 ? 6.709 1.959 3.080 1.00 95.75 111 ILE A O 1
ATOM 883 N N . THR A 1 112 ? 5.217 2.196 1.383 1.00 94.12 112 THR A N 1
ATOM 884 C CA . THR A 1 112 ? 4.283 3.107 2.060 1.00 94.12 112 THR A CA 1
ATOM 885 C C . THR A 1 112 ? 2.829 2.685 1.802 1.00 94.12 112 THR A C 1
ATOM 887 O O . THR A 1 112 ? 2.348 2.843 0.677 1.00 94.12 112 THR A O 1
ATOM 890 N N . PRO A 1 113 ? 2.092 2.215 2.831 1.00 94.75 113 PRO A N 1
ATOM 891 C CA . PRO A 1 113 ? 0.704 1.758 2.684 1.00 94.75 113 PRO A CA 1
ATOM 892 C C . PRO A 1 113 ? -0.317 2.838 2.315 1.00 94.75 113 PRO A C 1
ATOM 894 O O . PRO A 1 113 ? -1.433 2.506 1.923 1.00 94.75 113 PRO A O 1
ATOM 897 N N . PHE A 1 114 ? 0.027 4.115 2.502 1.00 94.25 114 PHE A N 1
ATOM 898 C CA . PHE A 1 114 ? -0.855 5.241 2.212 1.00 94.25 114 PHE A CA 1
ATOM 899 C C . PHE A 1 114 ? -0.059 6.515 1.918 1.00 94.25 114 PHE A C 1
ATOM 901 O O . PHE A 1 114 ? 0.603 7.060 2.809 1.00 94.25 114 PHE A O 1
ATOM 908 N N . THR A 1 115 ? -0.159 7.000 0.682 1.00 92.25 115 THR A N 1
ATOM 909 C CA . THR A 1 115 ? 0.387 8.293 0.235 1.00 92.25 115 THR A CA 1
ATOM 910 C C . THR A 1 115 ? -0.704 9.320 -0.078 1.00 92.25 115 THR A C 1
ATOM 912 O O . THR A 1 115 ? -0.408 10.504 -0.202 1.00 92.25 115 THR A O 1
ATOM 915 N N . GLY A 1 116 ? -1.968 8.894 -0.166 1.00 92.00 116 GLY A N 1
ATOM 916 C CA . GLY A 1 116 ? -3.120 9.757 -0.423 1.00 92.00 116 GLY A CA 1
ATOM 917 C C . GLY A 1 116 ? -4.330 8.965 -0.914 1.00 92.00 116 GLY A C 1
ATOM 918 O O . GLY A 1 116 ? -4.273 7.745 -1.043 1.00 92.00 116 GLY A O 1
ATOM 919 N N . PHE A 1 117 ? -5.429 9.651 -1.214 1.00 92.69 117 PHE A N 1
ATOM 920 C CA . PHE A 1 117 ? -6.601 9.038 -1.845 1.00 92.69 117 PHE A CA 1
ATOM 921 C C . PHE A 1 117 ? -6.441 9.012 -3.370 1.00 92.69 117 PHE A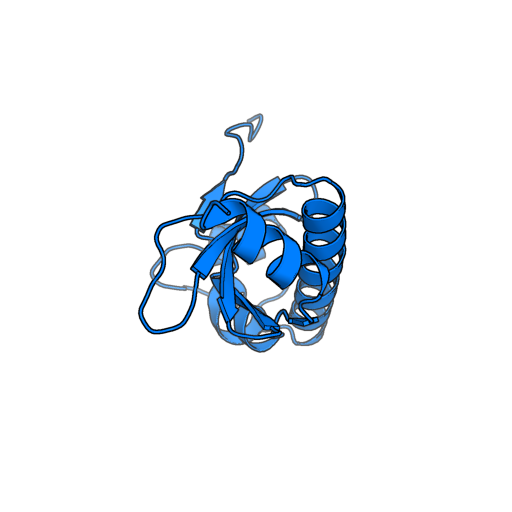 C 1
ATOM 923 O O . PHE A 1 117 ? -5.901 9.951 -3.958 1.00 92.69 117 PHE A O 1
ATOM 930 N N . ALA A 1 118 ? -6.901 7.941 -4.018 1.00 86.88 118 ALA A N 1
ATOM 931 C CA . ALA A 1 118 ? -6.844 7.815 -5.476 1.00 86.88 118 ALA A CA 1
ATOM 932 C C . ALA A 1 118 ? -7.930 8.645 -6.179 1.00 86.88 118 ALA A C 1
ATOM 934 O O . ALA A 1 118 ? -7.683 9.184 -7.256 1.00 86.88 118 ALA A O 1
ATOM 935 N N . SER A 1 119 ? -9.076 8.826 -5.520 1.00 71.31 119 SER A N 1
ATOM 936 C CA . SER A 1 119 ? -10.201 9.653 -5.960 1.00 71.31 11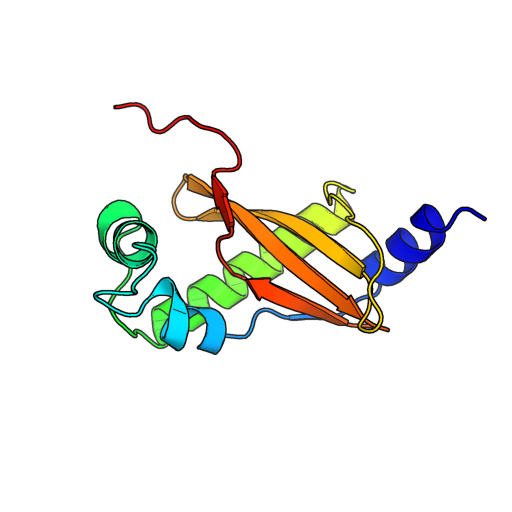9 SER A CA 1
ATOM 937 C C . SER A 1 119 ? -10.862 10.317 -4.749 1.00 71.31 119 SER A C 1
ATOM 939 O O . SER A 1 119 ? -11.198 9.646 -3.771 1.00 71.31 119 SER A O 1
ATOM 941 N N . SER A 1 120 ? -11.059 11.636 -4.799 1.00 45.38 120 SER A N 1
ATOM 942 C CA . SER A 1 120 ? -11.810 12.393 -3.793 1.00 45.38 120 SER A CA 1
ATOM 943 C C . SER A 1 120 ? -13.305 12.129 -3.961 1.00 45.38 120 SER A C 1
ATOM 945 O O . SER A 1 120 ? -14.029 12.892 -4.599 1.00 45.38 120 SER A O 1
ATOM 947 N N . THR A 1 121 ? -13.795 11.021 -3.428 1.00 40.91 121 THR A N 1
ATOM 948 C CA . THR A 1 121 ? -15.237 10.861 -3.232 1.00 40.91 121 THR A CA 1
ATOM 949 C C . THR A 1 121 ? -15.482 10.179 -1.901 1.00 40.91 121 THR A C 1
ATOM 951 O O . THR A 1 121 ? -16.046 9.096 -1.816 1.00 40.91 121 THR A O 1
ATOM 954 N N . LEU A 1 122 ? -15.061 10.852 -0.830 1.00 42.12 122 LEU A N 1
ATOM 955 C CA . LEU A 1 122 ? -15.824 10.779 0.406 1.00 42.12 122 LEU A CA 1
ATOM 956 C C . LEU A 1 122 ? -17.114 11.550 0.108 1.00 42.12 122 LEU A C 1
ATOM 958 O O . LEU A 1 122 ? -17.113 12.780 0.118 1.00 42.12 122 LEU A O 1
ATOM 962 N N . LYS A 1 123 ? -18.181 10.845 -0.290 1.00 36.22 123 LYS A N 1
ATOM 963 C CA . LYS A 1 123 ? -19.521 11.427 -0.177 1.00 36.22 123 LYS A CA 1
ATOM 964 C C . LYS A 1 123 ? -19.712 11.742 1.307 1.00 36.22 123 LYS A C 1
ATOM 966 O O . LYS A 1 123 ? -19.478 10.863 2.136 1.00 36.22 123 LYS A O 1
ATOM 971 N N . GLY A 1 124 ? -20.002 13.012 1.585 1.00 36.84 124 GLY A N 1
ATOM 972 C CA . GLY A 1 124 ? -20.352 13.493 2.919 1.00 36.84 124 GLY A CA 1
ATOM 973 C C . GLY A 1 124 ? -21.630 12.872 3.454 1.00 36.84 124 GLY A C 1
ATOM 974 O O . GLY A 1 124 ? -22.326 12.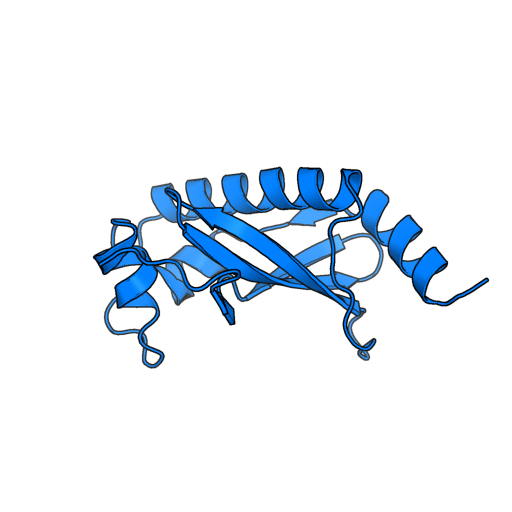169 2.683 1.00 36.84 124 GLY A O 1
#

Mean predicted aligned error: 4.9 Å

Foldseek 3Di:
DDPVVVVLVLLLQADEWEDLCLCLVAQLAPPRVVCSVCVVCVVLNDHRSDSVVSVVLGVQVSVQSNVCSVVVVKAWDDADPQATKIWDWGARNNFTFTFIWGRHRRHTYTPHRHPDGPDPDPPD

Secondary structure (DSSP, 8-state):
--HHHHHHHHHHHSEEE--THHIIIIITSTT-TTSHHIIIIIIS-PPTT-HHHHHHHHHHHHHHHHHHHHTT--EEEEEETTEEEEEEEEEETTEEEEEEEEEETTEEEEEEEEEEESS-----

pLDDT: mean 89.89, std 12.49, range [36.22, 98.62]